Protein AF-A0A3D4H9R7-F1 (afdb_monomer_lite)

Radius of gyration: 24.91 Å; chains: 1; bounding box: 46×68×74 Å

pLDDT: mean 87.07, std 18.3, range [37.19, 98.81]

Foldseek 3Di:
DDDDDDDDDDDDDDPPPDPPPPDAQWEWEWEQVLLLVVLVDDPVVSCVVTVTDTCRPPDDDDWAKWKWKDDDSYIYTYDHDNDPVVRVVSLVSNVVSLVVVCVVPVSSVPIDIDMDTDDDDDPDDD

Structure (mmCIF, N/CA/C/O backbone):
data_AF-A0A3D4H9R7-F1
#
_entry.id   AF-A0A3D4H9R7-F1
#
loop_
_atom_site.group_PDB
_atom_site.id
_atom_site.type_symbol
_atom_site.label_atom_id
_atom_site.label_alt_id
_atom_site.label_comp_id
_atom_site.label_asym_id
_atom_site.label_entity_id
_atom_site.label_seq_id
_atom_site.pdbx_PDB_ins_code
_atom_site.Cartn_x
_atom_site.Cartn_y
_atom_site.Cartn_z
_atom_site.occupancy
_atom_site.B_iso_or_equiv
_atom_site.auth_seq_id
_atom_site.auth_comp_id
_atom_site.auth_asym_id
_atom_site.auth_atom_id
_atom_site.pdbx_PDB_model_num
ATOM 1 N N . MET A 1 1 ? -6.513 -56.894 62.384 1.00 38.59 1 MET A N 1
ATOM 2 C CA . MET A 1 1 ? -5.500 -56.623 61.340 1.00 38.59 1 MET A CA 1
ATOM 3 C C . MET A 1 1 ? -6.130 -55.718 60.292 1.00 38.59 1 MET A C 1
ATOM 5 O O . MET A 1 1 ? -7.135 -56.095 59.709 1.00 38.59 1 MET A O 1
ATOM 9 N N . LEU A 1 2 ? -5.601 -54.503 60.151 1.00 37.19 2 LEU A N 1
ATOM 10 C CA . LEU A 1 2 ? -6.099 -53.414 59.305 1.00 37.19 2 LEU A CA 1
ATOM 11 C C . LEU A 1 2 ? -5.439 -53.520 57.914 1.00 37.19 2 LEU A C 1
ATOM 13 O O . LEU A 1 2 ? -4.216 -53.608 57.847 1.00 37.19 2 LEU A O 1
ATOM 17 N N . ARG A 1 3 ? -6.207 -53.530 56.814 1.00 41.69 3 ARG A N 1
ATOM 18 C CA . ARG A 1 3 ? -5.676 -53.480 55.434 1.00 41.69 3 ARG A CA 1
ATOM 19 C C . ARG A 1 3 ? -6.181 -52.215 54.738 1.00 41.69 3 ARG A C 1
ATOM 21 O O . ARG A 1 3 ? -7.301 -52.192 54.244 1.00 41.69 3 ARG A O 1
ATOM 28 N N . ASN A 1 4 ? -5.330 -51.192 54.689 1.00 42.47 4 ASN A N 1
ATOM 29 C CA . ASN A 1 4 ? -5.377 -50.132 53.681 1.00 42.47 4 ASN A CA 1
ATOM 30 C C . ASN A 1 4 ? -4.612 -50.616 52.442 1.00 42.47 4 ASN A C 1
ATOM 32 O O . ASN A 1 4 ? -3.500 -51.109 52.612 1.00 42.47 4 ASN A O 1
ATOM 36 N N . LEU A 1 5 ? -5.120 -50.377 51.226 1.00 46.28 5 LEU A N 1
ATOM 37 C CA . LEU A 1 5 ? -4.296 -49.728 50.200 1.00 46.28 5 LEU A CA 1
ATOM 38 C C . LEU A 1 5 ? -5.124 -49.127 49.053 1.00 46.28 5 LEU A C 1
ATOM 40 O O . LEU A 1 5 ? -6.083 -49.712 48.563 1.00 46.28 5 LEU A O 1
ATOM 44 N N . LEU A 1 6 ? -4.675 -47.927 48.700 1.00 44.41 6 LEU A N 1
ATOM 45 C CA . LEU A 1 6 ? -5.123 -46.907 47.761 1.00 44.41 6 LEU A CA 1
ATOM 46 C C . LEU A 1 6 ? -5.753 -47.387 46.442 1.00 44.41 6 LEU A C 1
ATOM 48 O O . LEU A 1 6 ? -5.163 -48.158 45.692 1.00 44.41 6 LEU A O 1
ATOM 52 N N . SER A 1 7 ? -6.885 -46.768 46.095 1.00 45.00 7 SER A N 1
ATOM 53 C CA . SER A 1 7 ? -7.336 -46.616 44.708 1.00 45.00 7 SER A CA 1
ATOM 54 C C . SER A 1 7 ? -6.657 -45.385 44.101 1.00 45.00 7 SER A C 1
ATOM 56 O O . SER A 1 7 ? -6.858 -44.268 44.574 1.00 45.00 7 SER A O 1
ATOM 58 N N . VAL A 1 8 ? -5.825 -45.588 43.079 1.00 50.19 8 VAL A N 1
ATOM 59 C CA . VAL A 1 8 ? -5.209 -44.506 42.300 1.00 50.19 8 VAL A CA 1
ATOM 60 C C . VAL A 1 8 ? -6.209 -44.065 41.233 1.00 50.19 8 VAL A C 1
ATOM 62 O O . VAL A 1 8 ? -6.525 -44.823 40.321 1.00 50.19 8 VAL A O 1
ATOM 65 N N . LEU A 1 9 ? -6.726 -42.844 41.370 1.00 48.75 9 LEU A N 1
ATOM 66 C CA . LEU A 1 9 ? -7.585 -42.194 40.385 1.00 48.75 9 LEU A CA 1
ATOM 67 C C . LEU A 1 9 ? -6.685 -41.533 39.326 1.00 48.75 9 LEU A C 1
ATOM 69 O O . LEU A 1 9 ? -6.082 -40.491 39.579 1.00 48.75 9 LEU A O 1
ATOM 73 N N . THR A 1 10 ? -6.540 -42.148 38.155 1.00 51.19 10 THR A N 1
ATOM 74 C CA . THR A 1 10 ? -5.816 -41.558 37.021 1.00 51.19 10 THR A CA 1
ATOM 75 C C . THR A 1 10 ? -6.681 -40.494 36.346 1.00 51.19 10 THR A C 1
ATOM 77 O O . THR A 1 10 ? -7.654 -40.791 35.658 1.00 51.19 10 THR A O 1
ATOM 80 N N . LEU A 1 11 ? -6.317 -39.229 36.558 1.00 52.38 11 LEU A N 1
ATOM 81 C CA . LEU A 1 11 ? -6.913 -38.064 35.911 1.00 52.38 11 LEU A CA 1
ATOM 82 C C . LEU A 1 11 ? -6.363 -37.957 34.476 1.00 52.38 11 LEU A C 1
ATOM 84 O O . LEU A 1 11 ? -5.206 -37.593 34.273 1.00 52.38 11 LEU A O 1
ATOM 88 N N . GLY A 1 12 ? -7.168 -38.325 33.478 1.00 51.03 12 GLY A N 1
ATOM 89 C CA . GLY A 1 12 ? -6.808 -38.200 32.065 1.00 51.03 12 GLY A CA 1
ATOM 90 C C . GLY A 1 12 ? -6.950 -36.759 31.576 1.00 51.03 12 GLY A C 1
ATOM 91 O O . GLY A 1 12 ? -8.057 -36.299 31.308 1.00 51.03 12 GLY A O 1
ATOM 92 N N . THR A 1 13 ? -5.841 -36.038 31.442 1.00 57.38 13 THR A N 1
ATOM 93 C CA . THR A 1 13 ? -5.785 -34.741 30.759 1.00 57.38 13 THR A CA 1
ATOM 94 C C . THR A 1 13 ? -5.787 -34.952 29.244 1.00 57.38 13 THR A C 1
ATOM 96 O O . THR A 1 13 ? -4.787 -35.354 28.654 1.00 57.38 13 THR A O 1
ATOM 99 N N . ILE A 1 14 ? -6.917 -34.664 28.594 1.00 60.66 14 ILE A N 1
ATOM 100 C CA . ILE A 1 14 ? -7.005 -34.573 27.132 1.00 60.66 14 ILE A CA 1
ATOM 101 C C . ILE A 1 14 ? -6.357 -33.248 26.718 1.00 60.66 14 ILE A C 1
ATOM 103 O O . ILE A 1 14 ? -6.940 -32.177 26.886 1.00 60.66 14 ILE A O 1
ATOM 107 N N . VAL A 1 15 ? -5.130 -33.308 26.202 1.00 58.62 15 VAL A N 1
ATOM 108 C CA . VAL A 1 15 ? -4.469 -32.156 25.578 1.00 58.62 15 VAL A CA 1
ATOM 109 C C . VAL A 1 15 ? -5.056 -31.989 24.178 1.00 58.62 15 VAL A C 1
ATOM 111 O O . VAL A 1 15 ? -4.642 -32.657 23.232 1.00 58.62 15 VAL A O 1
ATOM 114 N N . SER A 1 16 ? -6.046 -31.108 24.037 1.00 56.72 16 SER A N 1
ATOM 115 C CA . SER A 1 16 ? -6.512 -30.655 22.725 1.00 56.72 16 SER A CA 1
ATOM 116 C C . SER A 1 16 ? -5.412 -29.820 22.070 1.00 56.72 16 SER A C 1
ATOM 118 O O . SER A 1 16 ? -5.257 -28.637 22.368 1.00 56.72 16 SER A O 1
ATOM 120 N N . ALA A 1 17 ? -4.633 -30.433 21.179 1.00 57.62 17 ALA A N 1
ATOM 121 C CA . ALA A 1 17 ? -3.738 -29.707 20.290 1.00 57.62 17 ALA A CA 1
ATOM 122 C C . ALA A 1 17 ? -4.591 -28.857 19.334 1.00 57.62 17 ALA A C 1
ATOM 124 O O . ALA A 1 17 ? -5.188 -29.366 18.386 1.00 57.62 17 ALA A O 1
ATOM 125 N N . ALA A 1 18 ? -4.694 -27.557 19.611 1.00 59.09 18 ALA A N 1
ATOM 126 C CA . ALA A 1 18 ? -5.274 -26.602 18.682 1.00 59.09 18 ALA A CA 1
ATOM 127 C C . ALA A 1 18 ? -4.334 -26.482 17.476 1.00 59.09 18 ALA A C 1
ATOM 129 O O . ALA A 1 18 ? -3.274 -25.863 17.556 1.00 59.09 18 ALA A O 1
ATOM 130 N N . TRP A 1 19 ? -4.708 -27.101 16.359 1.00 56.88 19 TRP A N 1
ATOM 131 C CA . TRP A 1 19 ? -4.031 -26.918 15.081 1.00 56.88 19 TRP A CA 1
ATOM 132 C C . TRP A 1 19 ? -4.238 -25.465 14.648 1.00 56.88 19 TRP A C 1
ATOM 134 O O . TRP A 1 19 ? -5.309 -25.096 14.163 1.00 56.88 19 TRP A O 1
ATOM 144 N N . ALA A 1 20 ? -3.237 -24.615 14.876 1.00 56.31 20 ALA A N 1
ATOM 145 C CA . ALA A 1 20 ? -3.255 -23.239 14.406 1.00 56.31 20 ALA A CA 1
ATOM 146 C C . ALA A 1 20 ? -3.293 -23.245 12.871 1.00 56.31 20 ALA A C 1
ATOM 148 O O . ALA A 1 20 ? -2.317 -23.594 12.212 1.00 56.31 20 ALA A O 1
ATOM 149 N N . GLN A 1 21 ? -4.440 -22.880 12.297 1.00 57.19 21 GLN A N 1
ATOM 150 C CA . GLN A 1 21 ? -4.590 -22.712 10.855 1.00 57.19 21 GLN A CA 1
ATOM 151 C C . GLN A 1 21 ? -3.733 -21.516 10.411 1.00 57.19 21 GLN A C 1
ATOM 153 O O . GLN A 1 21 ? -4.077 -20.348 10.644 1.00 57.19 21 GLN A O 1
ATOM 158 N N . VAL A 1 22 ? -2.591 -21.799 9.784 1.00 64.19 22 VAL A N 1
ATOM 159 C CA . VAL A 1 22 ? -1.748 -20.788 9.139 1.00 64.19 22 VAL A CA 1
ATOM 160 C C . VAL A 1 22 ? -2.461 -20.342 7.866 1.00 64.19 22 VAL A C 1
ATOM 162 O O . VAL A 1 22 ? -2.257 -20.900 6.796 1.00 64.19 22 VAL A O 1
ATOM 165 N N . THR A 1 23 ? -3.362 -19.364 7.971 1.00 69.12 23 THR A N 1
ATOM 166 C CA . THR A 1 23 ? -3.922 -18.751 6.757 1.00 69.12 23 THR A CA 1
ATOM 167 C C . THR A 1 23 ? -2.865 -17.838 6.120 1.00 69.12 23 THR A C 1
ATOM 169 O O . THR A 1 23 ? -2.253 -17.055 6.860 1.00 69.12 23 THR A O 1
ATOM 172 N N . PRO A 1 24 ? -2.651 -17.915 4.793 1.00 78.19 24 PRO A N 1
ATOM 173 C CA . PRO A 1 24 ? -1.648 -17.114 4.101 1.00 78.19 24 PRO A CA 1
ATOM 174 C C . PRO A 1 24 ? -1.968 -15.619 4.193 1.00 78.19 24 PRO A C 1
ATOM 176 O O . PRO A 1 24 ? -3.125 -15.212 4.341 1.00 78.19 24 PRO A O 1
ATOM 179 N N . THR A 1 25 ? -0.922 -14.798 4.137 1.00 91.31 25 THR A N 1
ATOM 180 C CA . THR A 1 25 ? -1.047 -13.341 4.064 1.00 91.31 25 THR A CA 1
ATOM 181 C C . THR A 1 25 ? -1.505 -12.961 2.665 1.00 91.31 25 THR A C 1
ATOM 183 O O . THR A 1 25 ? -0.794 -13.219 1.701 1.00 91.31 25 THR A O 1
ATOM 186 N N . LYS A 1 26 ? -2.673 -12.329 2.554 1.00 96.25 26 LYS A N 1
ATOM 187 C CA . LYS A 1 26 ? -3.186 -11.820 1.282 1.00 96.25 26 LYS A CA 1
ATOM 188 C C . LYS A 1 26 ? -2.391 -10.589 0.865 1.00 96.25 26 LYS A C 1
ATOM 190 O O . LYS A 1 26 ? -2.277 -9.652 1.658 1.00 96.25 26 LYS A O 1
ATOM 195 N N . VAL A 1 27 ? -1.894 -10.572 -0.367 1.00 97.69 27 VAL A N 1
ATOM 196 C CA . VAL A 1 27 ? -1.122 -9.452 -0.919 1.00 97.69 27 VAL A CA 1
ATOM 197 C C . VAL A 1 27 ? -1.858 -8.883 -2.125 1.00 97.69 27 VAL A C 1
ATOM 199 O O . VAL A 1 27 ? -2.109 -9.600 -3.089 1.00 97.69 27 VAL A O 1
ATOM 202 N N . ILE A 1 28 ? -2.217 -7.600 -2.065 1.00 98.12 28 ILE A N 1
ATOM 203 C CA . ILE A 1 28 ? -2.858 -6.890 -3.177 1.00 98.12 28 ILE A CA 1
ATOM 204 C C . ILE A 1 28 ? -1.964 -5.749 -3.648 1.00 98.12 28 ILE A C 1
ATOM 206 O O . ILE A 1 28 ? -1.504 -4.950 -2.833 1.00 98.12 28 ILE A O 1
ATOM 210 N N . VAL A 1 29 ? -1.765 -5.651 -4.958 1.00 98.38 29 VAL A N 1
ATOM 211 C CA . VAL A 1 29 ? -1.039 -4.554 -5.599 1.00 98.38 29 VAL A CA 1
ATOM 212 C C . VAL A 1 29 ? -2.024 -3.520 -6.139 1.00 98.38 29 VAL A C 1
ATOM 214 O O . VAL A 1 29 ? -3.038 -3.866 -6.750 1.00 98.38 29 VAL A O 1
ATOM 217 N N . TYR A 1 30 ? -1.711 -2.252 -5.912 1.00 98.56 30 TYR A N 1
ATOM 218 C CA . TYR A 1 30 ? -2.385 -1.083 -6.453 1.00 98.56 30 TYR A CA 1
ATOM 219 C C . TYR A 1 30 ? -1.359 -0.178 -7.140 1.00 98.56 30 TYR A C 1
ATOM 221 O O . TYR A 1 30 ? -0.192 -0.179 -6.743 1.00 98.56 30 TYR A O 1
ATOM 229 N N . PRO A 1 31 ? -1.783 0.632 -8.122 1.00 97.88 31 PRO A N 1
ATOM 230 C CA . PRO A 1 31 ? -0.904 1.643 -8.682 1.00 97.88 31 PRO A CA 1
ATOM 231 C C . PRO A 1 31 ? -0.602 2.726 -7.633 1.00 97.88 31 PRO A C 1
ATOM 233 O O . PRO A 1 31 ? -1.322 2.874 -6.637 1.00 97.88 31 PRO A O 1
ATOM 236 N N . LEU A 1 32 ? 0.483 3.469 -7.833 1.00 96.31 32 LEU A N 1
ATOM 237 C CA . LEU A 1 32 ? 1.027 4.373 -6.821 1.00 96.31 32 LEU A CA 1
ATOM 238 C C . LEU A 1 32 ? 0.063 5.526 -6.476 1.00 96.31 32 LEU A C 1
ATOM 240 O O . LEU A 1 32 ? -0.104 5.874 -5.306 1.00 96.31 32 LEU A O 1
ATOM 244 N N . GLU A 1 33 ? -0.665 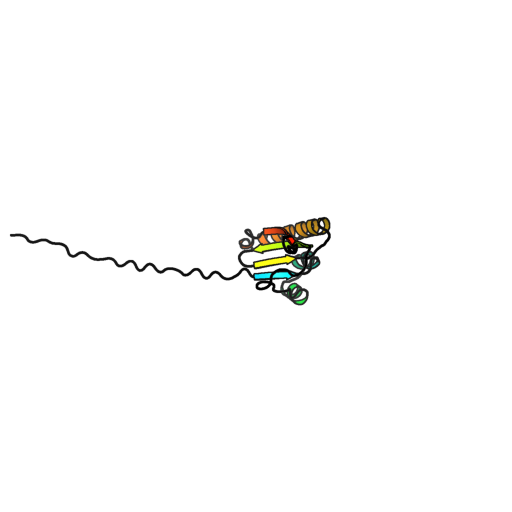6.050 -7.465 1.00 94.50 33 GLU A N 1
ATOM 245 C CA . GLU A 1 33 ? -1.669 7.108 -7.301 1.00 94.50 33 GLU A CA 1
ATOM 246 C C . GLU A 1 33 ? -2.844 6.708 -6.394 1.00 94.50 33 GLU A C 1
ATOM 248 O O . GLU A 1 33 ? -3.511 7.570 -5.812 1.00 94.50 33 GLU A O 1
ATOM 253 N N . ALA A 1 34 ? -3.072 5.404 -6.196 1.00 98.25 34 ALA A N 1
ATOM 254 C CA . ALA A 1 34 ? -4.122 4.918 -5.310 1.00 98.25 34 ALA A CA 1
ATOM 255 C C . ALA A 1 34 ? -3.869 5.296 -3.838 1.00 98.25 34 ALA A C 1
ATOM 257 O O . ALA A 1 34 ? -4.806 5.282 -3.040 1.00 98.25 34 ALA A O 1
ATOM 258 N N . VAL A 1 35 ? -2.645 5.684 -3.460 1.00 98.31 35 VAL A N 1
ATOM 259 C CA . VAL A 1 35 ? -2.352 6.201 -2.115 1.00 98.31 35 VAL A CA 1
ATOM 260 C C . VAL A 1 35 ? -3.230 7.406 -1.781 1.00 98.31 35 VAL A C 1
ATOM 262 O O . VAL A 1 35 ? -3.910 7.396 -0.754 1.00 98.31 35 VAL A O 1
ATOM 265 N N . ILE A 1 36 ? -3.268 8.414 -2.656 1.00 97.12 36 ILE A N 1
ATOM 266 C CA . ILE A 1 36 ? -4.012 9.660 -2.417 1.00 97.12 36 ILE A CA 1
ATOM 267 C C . ILE A 1 36 ? -5.513 9.362 -2.342 1.00 97.12 36 ILE A C 1
ATOM 269 O O . ILE A 1 36 ? -6.206 9.778 -1.411 1.00 97.12 36 ILE A O 1
ATOM 273 N N . ASP A 1 37 ? -6.006 8.572 -3.294 1.00 97.94 37 ASP A N 1
ATOM 274 C CA . ASP A 1 37 ? -7.421 8.222 -3.386 1.00 97.94 37 ASP A CA 1
ATOM 275 C C . ASP A 1 37 ? -7.899 7.366 -2.203 1.00 97.94 37 ASP A C 1
ATOM 277 O O . ASP A 1 37 ? -9.067 7.438 -1.816 1.00 97.94 37 ASP A O 1
ATOM 281 N N . SER A 1 38 ? -7.008 6.591 -1.574 1.00 96.56 38 SER A N 1
ATOM 282 C CA . SER A 1 38 ? -7.349 5.779 -0.398 1.00 96.56 38 SER A CA 1
ATOM 283 C C . SER A 1 38 ? -7.764 6.617 0.818 1.00 96.56 38 SER A C 1
ATOM 285 O O . SER A 1 38 ? -8.535 6.141 1.654 1.00 96.56 38 SER A O 1
ATOM 287 N N . GLY A 1 39 ? -7.295 7.868 0.905 1.00 95.06 39 GLY A N 1
ATOM 288 C CA . GLY A 1 39 ? -7.634 8.800 1.981 1.00 95.06 39 GLY A CA 1
ATOM 289 C C . GLY A 1 39 ? -8.895 9.625 1.726 1.00 95.06 39 GLY A C 1
ATOM 290 O O . GLY A 1 39 ? -9.467 10.171 2.670 1.00 95.06 39 GLY A O 1
ATOM 291 N N . THR A 1 40 ? -9.337 9.725 0.471 1.00 95.00 40 THR A N 1
ATOM 292 C CA . THR A 1 40 ? -10.418 10.635 0.055 1.00 95.00 40 THR A CA 1
ATOM 293 C C . THR A 1 40 ? -11.687 9.904 -0.375 1.00 95.00 40 THR A C 1
ATOM 295 O O . THR A 1 40 ? -12.788 10.439 -0.236 1.00 95.00 40 THR A O 1
ATOM 298 N N . MET A 1 41 ? -11.564 8.672 -0.875 1.00 97.06 41 MET A N 1
ATOM 299 C CA . MET A 1 41 ? -12.687 7.894 -1.386 1.00 97.06 41 MET A CA 1
ATOM 300 C C . MET A 1 41 ? -13.331 7.014 -0.316 1.00 97.06 41 MET A C 1
ATOM 302 O O . MET A 1 41 ? -12.690 6.493 0.596 1.00 97.06 41 MET A O 1
ATOM 306 N N . THR A 1 42 ? -14.626 6.744 -0.483 1.00 95.94 42 THR A N 1
ATOM 307 C CA . THR A 1 42 ? -15.260 5.641 0.248 1.00 95.94 42 THR A CA 1
ATOM 308 C C . THR A 1 42 ? -14.687 4.300 -0.211 1.00 95.94 42 THR A C 1
ATOM 310 O O . THR A 1 42 ? -14.270 4.136 -1.358 1.00 95.94 42 THR A O 1
ATOM 313 N N . LYS A 1 43 ? -14.776 3.275 0.644 1.00 93.88 43 LYS A N 1
ATOM 314 C CA . LYS A 1 43 ? -14.345 1.905 0.312 1.00 93.88 43 LYS A CA 1
ATOM 315 C C . LYS A 1 43 ? -14.959 1.371 -0.990 1.00 93.88 43 LYS A C 1
ATOM 317 O O . LYS A 1 43 ? -14.294 0.644 -1.720 1.00 93.88 43 LYS A O 1
ATOM 322 N N . SER A 1 44 ? -16.224 1.696 -1.268 1.00 97.12 44 SER A N 1
ATOM 323 C CA . SER A 1 44 ? -16.916 1.245 -2.485 1.00 97.12 44 SER A CA 1
ATOM 324 C C . SER A 1 44 ? -16.362 1.932 -3.735 1.00 97.12 44 SER A C 1
ATOM 326 O O . SER A 1 44 ? -16.050 1.266 -4.720 1.00 97.12 44 SER A O 1
ATOM 328 N N . GLN A 1 45 ? -16.166 3.253 -3.672 1.00 98.25 45 GLN A N 1
ATOM 329 C CA . GLN A 1 45 ? -15.558 4.022 -4.761 1.00 98.25 45 GLN A CA 1
ATOM 330 C C . GLN A 1 45 ? -14.129 3.560 -5.036 1.00 98.25 45 GLN A C 1
ATOM 332 O O . GLN A 1 45 ? -13.798 3.280 -6.186 1.00 98.25 45 GLN A O 1
ATOM 337 N N . PHE A 1 46 ? -13.329 3.401 -3.978 1.00 98.00 46 PHE A N 1
ATOM 338 C CA . PHE A 1 46 ? -11.954 2.937 -4.084 1.00 98.00 46 PHE A CA 1
ATOM 339 C C . PHE A 1 46 ? -11.882 1.575 -4.777 1.00 98.00 46 PHE A C 1
ATOM 341 O O . PHE A 1 46 ? -11.191 1.441 -5.774 1.00 98.00 46 PHE A O 1
ATOM 348 N N . LYS A 1 47 ? -12.677 0.591 -4.334 1.00 96.56 47 LYS A N 1
ATOM 349 C CA . LYS A 1 47 ? -12.714 -0.748 -4.949 1.00 96.56 47 LYS A CA 1
ATOM 350 C C . LYS A 1 47 ? -13.187 -0.752 -6.399 1.00 96.56 47 LYS A C 1
ATOM 352 O O . LYS A 1 47 ? -12.752 -1.590 -7.179 1.00 96.56 47 LYS A O 1
ATOM 357 N N . LYS A 1 48 ? -14.115 0.140 -6.751 1.00 97.75 48 LYS A N 1
ATOM 358 C CA . LYS A 1 48 ? -14.600 0.266 -8.129 1.00 97.75 48 LYS A CA 1
ATOM 359 C C . LYS A 1 48 ? -13.522 0.849 -9.045 1.00 97.75 48 LYS A C 1
ATOM 361 O O . LYS A 1 48 ? -13.431 0.437 -10.195 1.00 97.75 48 LYS A O 1
ATOM 366 N N . ARG A 1 49 ? -12.750 1.822 -8.551 1.00 98.06 49 ARG A N 1
ATOM 367 C CA . ARG A 1 49 ? -11.687 2.497 -9.307 1.00 98.06 49 ARG A CA 1
ATOM 368 C C . ARG A 1 49 ? -10.412 1.659 -9.383 1.00 98.06 49 ARG A C 1
ATOM 370 O O . ARG A 1 49 ? -9.832 1.537 -10.452 1.00 98.06 49 ARG A O 1
ATOM 377 N N . TYR A 1 50 ? -10.027 1.065 -8.261 1.00 97.94 50 TYR A N 1
ATOM 378 C CA . TYR A 1 50 ? -8.845 0.235 -8.095 1.00 97.94 50 TYR A CA 1
ATOM 379 C C . TYR A 1 50 ? -9.283 -1.155 -7.615 1.00 97.94 50 TYR A C 1
ATOM 381 O O . TYR A 1 50 ? -9.414 -1.380 -6.409 1.00 97.94 50 TYR A O 1
ATOM 389 N N . PRO A 1 51 ? -9.542 -2.103 -8.533 1.00 96.00 51 PRO A N 1
ATOM 390 C CA . PRO A 1 51 ? -9.891 -3.472 -8.149 1.00 96.00 51 PRO A CA 1
ATOM 391 C C . PRO A 1 51 ? -8.738 -4.185 -7.424 1.00 96.00 51 PRO A C 1
ATOM 393 O O . PRO A 1 51 ? -8.988 -5.054 -6.589 1.00 96.00 51 PRO A O 1
ATOM 396 N N . GLY A 1 52 ? -7.498 -3.764 -7.701 1.00 96.56 52 GLY A N 1
ATOM 397 C CA . GLY A 1 52 ? -6.275 -4.364 -7.180 1.00 96.56 52 GLY A CA 1
ATOM 398 C C . GLY A 1 52 ? -5.931 -5.684 -7.869 1.00 96.56 52 GLY A C 1
ATOM 399 O O . GLY A 1 52 ? -6.799 -6.357 -8.424 1.00 96.56 52 GLY A O 1
ATOM 400 N N . ILE A 1 53 ? -4.653 -6.049 -7.833 1.00 97.25 53 ILE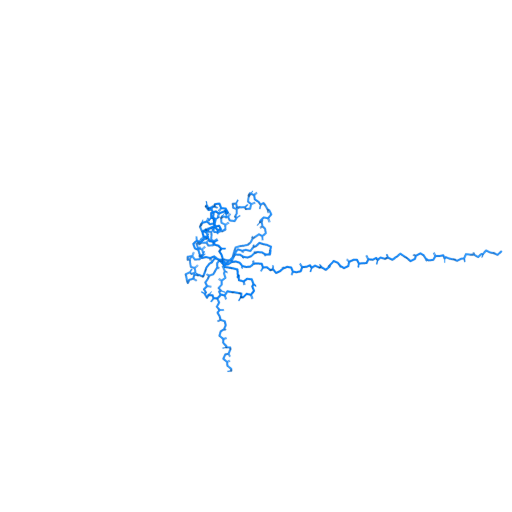 A N 1
ATOM 401 C CA . ILE A 1 53 ? -4.154 -7.326 -8.355 1.00 97.25 53 ILE A CA 1
ATOM 402 C C . ILE A 1 53 ? -3.801 -8.211 -7.164 1.00 97.25 53 ILE A C 1
ATOM 404 O O . ILE A 1 53 ? -2.986 -7.821 -6.331 1.00 97.25 53 ILE A O 1
ATOM 408 N N . ASP A 1 54 ? -4.429 -9.381 -7.058 1.00 97.00 54 ASP A N 1
ATOM 409 C CA . ASP A 1 54 ? -4.085 -10.363 -6.028 1.00 97.00 54 ASP A CA 1
ATOM 410 C C . ASP A 1 54 ? -2.849 -11.150 -6.460 1.00 97.00 54 ASP A C 1
ATOM 412 O O . ASP A 1 54 ? -2.885 -11.883 -7.447 1.00 97.00 54 ASP A O 1
ATOM 416 N N . VAL A 1 55 ? -1.761 -10.973 -5.717 1.00 96.06 55 VAL A N 1
ATOM 417 C CA . VAL A 1 55 ? -0.462 -11.597 -5.996 1.00 96.06 55 VAL A CA 1
ATOM 418 C C . VAL A 1 55 ? -0.064 -12.597 -4.914 1.00 96.06 55 VAL A C 1
ATOM 420 O O . VAL A 1 55 ? 1.102 -12.971 -4.815 1.00 96.06 55 VAL A O 1
ATOM 423 N N . THR A 1 56 ? -1.022 -13.030 -4.089 1.00 95.00 56 THR A N 1
ATOM 424 C CA . THR A 1 56 ? -0.773 -13.903 -2.931 1.00 95.00 56 THR A CA 1
ATOM 425 C C . THR A 1 56 ? 0.021 -15.162 -3.299 1.00 95.00 56 THR A C 1
ATOM 427 O O . THR A 1 56 ? 0.916 -15.544 -2.550 1.00 95.00 56 THR A O 1
ATOM 430 N N . ASP A 1 57 ? -0.255 -15.757 -4.463 1.00 93.38 57 ASP A N 1
ATOM 431 C CA . ASP A 1 57 ? 0.352 -17.028 -4.881 1.00 93.38 57 ASP A CA 1
ATOM 432 C C . ASP A 1 57 ? 1.559 -16.869 -5.823 1.00 93.38 57 ASP A C 1
ATOM 434 O O . ASP A 1 57 ? 2.335 -17.810 -5.987 1.00 93.38 57 ASP A O 1
ATOM 438 N N . PHE A 1 58 ? 1.735 -15.696 -6.443 1.00 89.19 58 PHE A N 1
ATOM 439 C CA . PHE A 1 58 ? 2.693 -15.502 -7.544 1.00 89.19 58 PHE A CA 1
ATOM 440 C C . PHE A 1 58 ? 3.760 -14.434 -7.270 1.00 89.19 58 PHE A C 1
ATOM 442 O O . PHE A 1 58 ? 4.776 -14.404 -7.958 1.00 89.19 58 PHE A O 1
ATOM 449 N N . GLY A 1 59 ? 3.570 -13.591 -6.250 1.00 91.50 59 GLY A N 1
ATOM 450 C CA . GLY A 1 59 ? 4.498 -12.511 -5.918 1.00 91.50 59 GLY A CA 1
ATOM 451 C C . GLY A 1 59 ? 4.440 -11.323 -6.885 1.00 91.50 59 GLY A C 1
ATOM 452 O O . GLY A 1 59 ? 3.578 -11.237 -7.757 1.00 91.50 59 GLY A O 1
ATOM 453 N N . LEU A 1 60 ? 5.343 -10.362 -6.680 1.00 93.69 60 LEU A N 1
ATOM 454 C CA . LEU A 1 60 ? 5.436 -9.164 -7.518 1.00 93.69 60 LEU A CA 1
ATOM 455 C C . LEU A 1 60 ? 6.061 -9.494 -8.878 1.00 93.69 60 LEU A C 1
ATOM 457 O O . LEU A 1 60 ? 6.986 -10.299 -8.964 1.00 93.69 60 LEU A O 1
ATOM 461 N N . THR A 1 61 ? 5.558 -8.839 -9.921 1.00 92.38 61 THR A N 1
ATOM 462 C CA . THR A 1 61 ? 5.977 -9.039 -11.317 1.00 92.38 61 THR A CA 1
ATOM 463 C C . THR A 1 61 ? 6.763 -7.875 -11.897 1.00 92.38 61 THR A C 1
ATOM 465 O O . THR A 1 61 ? 7.349 -8.021 -12.963 1.00 92.38 61 THR A O 1
ATOM 468 N N . ASP A 1 62 ? 6.786 -6.733 -11.215 1.00 94.88 62 ASP A N 1
ATOM 469 C CA . ASP A 1 62 ? 7.360 -5.504 -11.750 1.00 94.88 62 ASP A CA 1
ATOM 470 C C . ASP A 1 62 ? 8.366 -4.922 -10.761 1.00 94.88 62 ASP A C 1
ATOM 472 O O . ASP A 1 62 ? 8.053 -4.718 -9.584 1.00 94.88 62 ASP A O 1
ATOM 476 N N . GLU A 1 63 ? 9.586 -4.673 -11.231 1.00 96.31 63 GLU A N 1
ATOM 477 C CA . GLU A 1 63 ? 10.653 -4.065 -10.437 1.00 96.31 63 GLU A CA 1
ATOM 478 C C . GLU A 1 63 ? 10.352 -2.609 -10.089 1.00 96.31 63 GLU A C 1
ATOM 480 O O . GLU A 1 63 ? 9.644 -1.902 -10.804 1.00 96.31 63 GLU A O 1
ATOM 485 N N . GLY A 1 64 ? 10.937 -2.152 -8.985 1.00 97.62 64 GLY A N 1
ATOM 486 C CA . GLY A 1 64 ? 10.872 -0.761 -8.564 1.00 97.62 64 GLY A CA 1
ATOM 487 C C . GLY A 1 64 ? 10.574 -0.596 -7.084 1.00 97.62 64 GLY A C 1
ATOM 488 O O . GLY A 1 64 ? 10.634 -1.531 -6.279 1.00 97.62 64 GLY A O 1
ATOM 489 N N . TRP A 1 65 ? 10.279 0.641 -6.715 1.00 98.50 65 TRP A N 1
ATOM 490 C CA . TRP A 1 65 ? 9.912 1.025 -5.365 1.00 98.50 65 TRP A CA 1
ATOM 491 C C . TRP A 1 65 ? 8.421 0.837 -5.130 1.00 98.50 65 TRP A C 1
ATOM 493 O O . TRP A 1 65 ? 7.589 1.212 -5.951 1.00 98.50 65 TRP A O 1
ATOM 503 N N . TYR A 1 66 ? 8.092 0.292 -3.967 1.00 98.69 66 TYR A N 1
ATOM 504 C CA . TYR A 1 66 ? 6.726 0.124 -3.507 1.00 98.69 66 TYR A CA 1
ATOM 505 C C . TYR A 1 66 ? 6.560 0.714 -2.115 1.00 98.69 66 TYR A C 1
ATOM 507 O O . TYR A 1 66 ? 7.453 0.612 -1.269 1.00 98.69 66 TYR A O 1
ATOM 515 N N . ILE A 1 67 ? 5.366 1.233 -1.842 1.00 98.81 67 ILE A N 1
ATOM 516 C CA . ILE A 1 67 ? 4.911 1.501 -0.480 1.00 98.81 67 ILE A CA 1
ATOM 517 C C . ILE A 1 67 ? 4.137 0.273 -0.001 1.00 98.81 67 ILE A C 1
ATOM 519 O O . ILE A 1 67 ? 3.106 -0.092 -0.564 1.00 98.81 67 ILE A O 1
ATOM 523 N N . ARG A 1 68 ? 4.631 -0.368 1.055 1.00 98.69 68 ARG A N 1
ATOM 524 C CA . ARG A 1 68 ? 4.022 -1.529 1.699 1.00 98.69 68 ARG A CA 1
ATOM 525 C C . ARG A 1 68 ? 3.208 -1.090 2.909 1.00 98.69 68 ARG A C 1
ATOM 527 O O . ARG A 1 68 ? 3.777 -0.725 3.936 1.00 98.69 68 ARG A O 1
ATOM 534 N N . TYR A 1 69 ? 1.887 -1.211 2.833 1.00 98.62 69 TYR A N 1
ATOM 535 C CA . TYR A 1 69 ? 1.012 -1.189 4.004 1.00 98.62 69 TYR A CA 1
ATOM 536 C C . TYR A 1 69 ? 0.767 -2.617 4.492 1.00 98.62 69 TYR A C 1
ATOM 538 O O . TYR A 1 69 ? 0.377 -3.475 3.707 1.00 98.62 69 TYR A O 1
ATOM 546 N N . SER A 1 70 ? 0.958 -2.886 5.782 1.00 98.19 70 SER A N 1
ATOM 547 C CA . SER A 1 70 ? 0.736 -4.218 6.366 1.00 98.19 70 SER A CA 1
ATOM 548 C C . SER A 1 70 ? -0.143 -4.142 7.605 1.00 98.19 70 SER A C 1
ATOM 550 O O . SER A 1 70 ? 0.126 -3.345 8.503 1.00 98.19 70 SER A O 1
ATOM 552 N N . HIS A 1 71 ? -1.156 -5.005 7.693 1.00 97.00 71 HIS A N 1
ATOM 553 C CA . HIS A 1 71 ? -1.972 -5.173 8.893 1.00 97.00 71 HIS A CA 1
ATOM 554 C C . HIS A 1 71 ? -2.493 -6.614 9.014 1.00 97.00 71 HIS A C 1
ATOM 556 O O . HIS A 1 71 ? -3.275 -7.084 8.188 1.00 97.00 71 HIS A O 1
ATOM 562 N N . HIS A 1 72 ? -2.066 -7.323 10.064 1.00 93.75 72 HIS A N 1
ATOM 563 C CA . HIS A 1 72 ? -2.323 -8.756 10.251 1.00 93.75 72 HIS A CA 1
ATOM 564 C C . HIS A 1 72 ? -1.942 -9.585 9.011 1.00 93.75 72 HIS A C 1
ATOM 566 O O . HIS A 1 72 ? -0.775 -9.630 8.641 1.00 93.75 72 HIS A O 1
ATOM 572 N N . LYS A 1 73 ? -2.917 -10.252 8.385 1.00 93.31 73 LYS A N 1
ATOM 573 C CA . LYS A 1 73 ? -2.735 -11.155 7.238 1.00 93.31 73 LYS A CA 1
ATOM 574 C C . LYS A 1 73 ? -3.084 -10.477 5.913 1.00 93.31 73 LYS A C 1
ATOM 576 O O . LYS A 1 73 ? -3.561 -11.128 4.988 1.00 93.31 73 LYS A O 1
ATOM 581 N N . LEU A 1 74 ? -2.902 -9.162 5.855 1.00 96.00 74 LEU A N 1
ATOM 582 C CA . LEU A 1 74 ? -3.183 -8.342 4.690 1.00 96.00 74 LEU A CA 1
ATOM 583 C C . LEU A 1 74 ? -2.025 -7.386 4.437 1.00 96.00 74 LEU A C 1
ATOM 585 O O . LEU A 1 74 ? -1.608 -6.649 5.335 1.00 96.00 74 LEU A O 1
ATOM 589 N N . VAL A 1 75 ? -1.552 -7.390 3.200 1.00 98.00 75 VAL A N 1
ATOM 590 C CA . VAL A 1 75 ? -0.537 -6.479 2.689 1.00 98.00 75 VAL A CA 1
ATOM 591 C C . VAL A 1 75 ? -1.085 -5.786 1.450 1.00 98.00 75 VAL A C 1
ATOM 593 O O . VAL A 1 75 ? -1.629 -6.432 0.554 1.00 98.00 75 VAL A O 1
ATOM 596 N N . TYR A 1 76 ? -0.931 -4.467 1.405 1.00 98.31 76 TYR A N 1
ATOM 597 C CA . TYR A 1 76 ? -1.127 -3.671 0.204 1.00 98.31 76 TYR A CA 1
ATOM 598 C C . TYR A 1 76 ? 0.211 -3.130 -0.270 1.00 98.31 76 TYR A C 1
ATOM 600 O O . TYR A 1 76 ? 0.970 -2.570 0.520 1.00 98.31 76 TYR A O 1
ATOM 608 N N . MET A 1 77 ? 0.473 -3.304 -1.556 1.00 98.56 77 MET A N 1
ATOM 609 C CA . MET A 1 77 ? 1.642 -2.784 -2.247 1.00 98.56 77 MET A CA 1
ATOM 610 C C . MET A 1 77 ? 1.168 -1.679 -3.187 1.00 98.56 77 MET A C 1
ATOM 612 O O . MET A 1 77 ? 0.327 -1.941 -4.039 1.00 98.56 77 MET A O 1
ATOM 616 N N . PHE A 1 78 ? 1.674 -0.460 -3.029 1.00 98.62 78 PHE A N 1
ATOM 617 C CA . PHE A 1 78 ? 1.410 0.649 -3.949 1.00 98.62 78 PHE A CA 1
ATOM 618 C C . PHE A 1 78 ? 2.657 0.893 -4.792 1.00 98.62 78 PHE A C 1
ATOM 620 O O . PHE A 1 78 ? 3.707 1.190 -4.222 1.00 98.62 78 PHE A O 1
ATOM 627 N N . GLY A 1 79 ? 2.558 0.731 -6.110 1.00 97.94 79 GLY A N 1
ATOM 628 C CA . GLY A 1 79 ? 3.693 0.841 -7.028 1.00 97.94 79 GLY A CA 1
ATOM 629 C C . GLY A 1 79 ? 3.525 -0.022 -8.286 1.00 97.94 79 GLY A C 1
ATOM 630 O O . GLY A 1 79 ? 2.404 -0.457 -8.568 1.00 97.94 79 GLY A O 1
ATOM 631 N N . PRO A 1 80 ? 4.621 -0.292 -9.015 1.00 97.81 80 PRO A N 1
ATOM 632 C CA . PRO A 1 80 ? 5.984 0.195 -8.759 1.00 97.81 80 PRO A CA 1
ATOM 633 C C . PRO A 1 80 ? 6.172 1.687 -9.091 1.00 97.81 80 PRO A C 1
ATOM 635 O O . PRO A 1 80 ? 5.384 2.278 -9.824 1.00 97.81 80 PRO A O 1
ATOM 638 N N . SER A 1 81 ? 7.243 2.277 -8.559 1.00 97.75 81 SER A N 1
ATOM 639 C CA . SER A 1 81 ? 7.789 3.591 -8.927 1.00 97.75 81 SER A CA 1
ATOM 640 C C . SER A 1 81 ? 9.279 3.464 -9.239 1.00 97.75 81 SER A C 1
ATOM 642 O O . SER A 1 81 ? 9.994 2.739 -8.544 1.00 97.75 81 SER A O 1
ATOM 644 N N . ASP A 1 82 ? 9.779 4.194 -10.227 1.00 97.56 82 ASP A N 1
ATOM 645 C CA . ASP A 1 82 ? 11.217 4.377 -10.462 1.00 97.56 82 ASP A CA 1
ATOM 646 C C . ASP A 1 82 ? 11.803 5.532 -9.625 1.00 97.56 82 ASP A C 1
ATOM 648 O O . ASP A 1 82 ? 12.989 5.524 -9.291 1.00 97.56 82 ASP A O 1
ATOM 652 N N . ASP A 1 83 ? 10.960 6.473 -9.197 1.00 97.88 83 ASP A N 1
ATOM 653 C CA . ASP A 1 83 ? 11.323 7.613 -8.359 1.00 97.88 83 ASP A CA 1
ATOM 654 C C . ASP A 1 83 ? 11.145 7.306 -6.860 1.00 97.88 83 ASP A C 1
ATOM 656 O O . ASP A 1 83 ? 10.028 7.201 -6.336 1.00 97.88 83 ASP A O 1
ATOM 660 N N . LEU A 1 84 ? 12.269 7.176 -6.147 1.00 98.06 84 LEU A N 1
ATOM 661 C CA . LEU A 1 84 ? 12.293 6.954 -4.700 1.00 98.06 84 LEU A CA 1
ATOM 662 C C . LEU A 1 84 ? 11.804 8.172 -3.905 1.00 98.06 84 LEU A C 1
ATOM 664 O O . LEU A 1 84 ? 11.196 7.990 -2.849 1.00 98.06 84 LEU A O 1
ATOM 668 N N . GLU A 1 85 ? 12.079 9.391 -4.362 1.00 98.38 85 GLU A N 1
ATOM 669 C CA . GLU A 1 85 ? 11.700 10.594 -3.622 1.00 98.38 85 GLU A CA 1
ATOM 670 C C . GLU A 1 85 ? 10.192 10.806 -3.693 1.00 98.38 85 GLU A C 1
ATOM 672 O O . GLU A 1 85 ? 9.543 10.922 -2.654 1.00 98.38 85 GLU A O 1
ATOM 677 N N . TYR A 1 86 ? 9.607 10.672 -4.884 1.00 97.62 86 TYR A N 1
ATOM 678 C CA . TYR A 1 86 ? 8.153 10.671 -5.036 1.00 97.62 86 TYR A CA 1
ATOM 679 C C . TYR A 1 86 ? 7.485 9.558 -4.207 1.00 97.62 86 TYR A C 1
ATOM 681 O O . TYR A 1 86 ? 6.457 9.761 -3.553 1.00 97.62 86 TYR A O 1
ATOM 689 N N . THR A 1 87 ? 8.116 8.381 -4.136 1.00 98.50 87 THR A N 1
ATOM 690 C CA . THR A 1 87 ? 7.643 7.284 -3.277 1.00 98.50 87 THR A CA 1
ATOM 691 C C . THR A 1 87 ? 7.674 7.664 -1.789 1.00 98.50 87 THR A C 1
ATOM 693 O O . THR A 1 87 ? 6.769 7.289 -1.040 1.00 98.50 87 THR A O 1
ATOM 696 N N . ARG A 1 88 ? 8.681 8.417 -1.324 1.00 98.62 88 ARG A N 1
ATOM 697 C CA . ARG A 1 88 ? 8.758 8.913 0.066 1.00 98.62 88 ARG A CA 1
ATOM 698 C C . ARG A 1 88 ? 7.673 9.927 0.378 1.00 98.62 88 ARG A C 1
ATOM 700 O O . ARG A 1 88 ? 7.069 9.829 1.447 1.00 98.62 88 ARG A O 1
ATOM 707 N N . GLU A 1 89 ? 7.398 10.844 -0.541 1.00 98.44 89 GLU A N 1
ATOM 708 C CA . GLU A 1 89 ? 6.313 11.815 -0.393 1.00 98.44 89 GLU A CA 1
ATOM 709 C C . GLU A 1 89 ? 4.969 11.100 -0.226 1.00 98.44 89 GLU A C 1
ATOM 711 O O . GLU A 1 89 ? 4.245 11.328 0.745 1.00 98.44 89 GLU A O 1
ATOM 716 N N . LEU A 1 90 ? 4.668 10.140 -1.104 1.00 98.56 90 LEU A N 1
ATOM 717 C CA . LEU A 1 90 ? 3.436 9.360 -1.005 1.00 98.56 90 LEU A CA 1
ATOM 718 C C . LEU A 1 90 ? 3.411 8.431 0.215 1.00 98.56 90 LEU A C 1
ATOM 720 O O . LEU A 1 90 ? 2.350 8.232 0.809 1.00 98.56 90 LEU A O 1
ATOM 724 N N . LYS A 1 91 ? 4.557 7.905 0.666 1.00 98.62 91 LYS A N 1
ATOM 725 C CA . LYS A 1 91 ? 4.634 7.163 1.934 1.00 98.62 91 LYS A CA 1
ATOM 726 C C . LYS A 1 91 ? 4.174 8.041 3.101 1.00 98.62 91 LYS A C 1
ATOM 728 O O . LYS A 1 91 ? 3.406 7.559 3.933 1.00 98.62 91 LYS A O 1
ATOM 733 N N . ALA A 1 92 ? 4.621 9.297 3.163 1.00 98.62 92 ALA A N 1
ATOM 734 C CA . ALA A 1 92 ? 4.210 10.231 4.211 1.00 98.62 92 ALA A CA 1
ATOM 735 C C . ALA A 1 92 ? 2.694 10.489 4.165 1.00 98.62 92 ALA A C 1
ATOM 737 O O . ALA A 1 92 ? 2.023 10.384 5.191 1.00 98.62 92 ALA A O 1
ATOM 738 N N . VAL A 1 93 ? 2.129 10.683 2.966 1.00 98.56 93 VAL A N 1
ATOM 739 C CA . VAL A 1 93 ? 0.670 10.793 2.781 1.00 98.56 93 VAL A CA 1
ATOM 740 C C . VAL A 1 93 ? -0.059 9.552 3.314 1.00 98.56 93 VAL A C 1
ATOM 742 O O . VAL A 1 93 ? -1.054 9.671 4.033 1.00 98.56 93 VAL A O 1
ATOM 745 N N . LEU A 1 94 ? 0.434 8.346 3.014 1.00 98.69 94 LEU A N 1
ATOM 746 C CA . LEU A 1 94 ? -0.182 7.111 3.502 1.00 98.69 94 LEU A CA 1
ATOM 747 C C . LEU A 1 94 ? -0.069 6.956 5.026 1.00 98.69 94 LEU A C 1
ATOM 749 O O . LEU A 1 94 ? -0.976 6.408 5.657 1.00 98.69 94 LEU A O 1
ATOM 753 N N . GLU A 1 95 ? 1.017 7.432 5.636 1.00 98.62 95 GLU A N 1
ATOM 754 C CA . GLU A 1 95 ? 1.165 7.453 7.093 1.00 98.62 95 GLU A CA 1
ATOM 755 C C . GLU A 1 95 ? 0.136 8.366 7.760 1.00 98.62 95 GLU A C 1
ATOM 757 O O . GLU A 1 95 ? -0.489 7.941 8.735 1.00 98.62 95 GLU A O 1
ATOM 762 N N . ASP A 1 96 ? -0.123 9.548 7.207 1.00 98.50 96 ASP A N 1
ATOM 763 C CA . ASP A 1 96 ? -1.143 10.468 7.720 1.00 98.50 96 ASP A CA 1
ATOM 764 C C . ASP A 1 96 ? -2.560 9.891 7.590 1.00 98.50 96 ASP A C 1
ATOM 766 O O . ASP A 1 96 ? -3.368 9.949 8.531 1.00 98.50 96 ASP A O 1
ATOM 770 N N . ILE A 1 97 ? -2.855 9.253 6.451 1.00 98.12 97 ILE A N 1
ATOM 771 C CA . ILE A 1 97 ? -4.111 8.518 6.237 1.00 98.12 97 ILE A CA 1
ATOM 772 C C . ILE A 1 97 ? -4.247 7.401 7.278 1.00 98.12 97 ILE A C 1
ATOM 774 O O . ILE A 1 97 ? -5.297 7.265 7.916 1.00 98.12 97 ILE A O 1
ATOM 778 N N . ARG A 1 98 ? -3.182 6.620 7.505 1.00 98.06 98 ARG A N 1
ATOM 779 C CA . ARG A 1 98 ? -3.157 5.546 8.505 1.00 98.06 98 ARG A CA 1
ATOM 780 C C . ARG A 1 98 ? -3.402 6.084 9.909 1.00 98.06 98 ARG A C 1
ATOM 782 O O . ARG A 1 98 ? -4.226 5.517 10.620 1.00 98.06 98 ARG A O 1
ATOM 789 N N . LEU A 1 99 ? -2.720 7.152 10.321 1.00 98.25 99 LEU A N 1
ATOM 790 C CA . LEU A 1 99 ? -2.898 7.761 11.643 1.00 98.25 99 LEU A CA 1
ATOM 791 C C . LEU A 1 99 ? -4.350 8.209 11.843 1.00 98.25 99 LEU A C 1
ATOM 793 O O . LEU A 1 99 ? -4.972 7.866 12.849 1.00 98.25 99 LEU A O 1
ATOM 797 N N . SER A 1 100 ? -4.928 8.866 10.838 1.00 97.50 100 SER A N 1
ATOM 798 C CA . SER A 1 100 ? -6.337 9.272 10.840 1.00 97.50 100 SER A CA 1
ATOM 799 C C . SER A 1 100 ? -7.296 8.080 10.942 1.00 97.50 100 SER A C 1
ATOM 801 O O . SER A 1 100 ? -8.310 8.148 11.641 1.00 97.50 100 SER A O 1
ATOM 803 N N . ALA A 1 101 ? -6.983 6.968 10.272 1.00 96.38 101 ALA A N 1
ATOM 804 C CA . ALA A 1 101 ? -7.758 5.734 10.356 1.00 96.38 101 ALA A CA 1
ATOM 805 C C . ALA A 1 101 ? -7.631 5.062 11.733 1.00 96.38 101 ALA A C 1
ATOM 807 O O . ALA A 1 101 ? -8.633 4.600 12.270 1.00 96.38 101 ALA A O 1
ATOM 808 N N . VAL A 1 102 ? -6.441 5.054 12.343 1.00 97.81 102 VAL A N 1
ATOM 809 C CA . VAL A 1 102 ? -6.203 4.493 13.687 1.00 97.81 102 VAL A CA 1
ATOM 810 C C . VAL A 1 102 ? -7.002 5.237 14.757 1.00 97.81 102 VAL A C 1
ATOM 812 O O . VAL A 1 102 ? -7.537 4.597 15.658 1.00 97.81 102 VAL A O 1
ATOM 815 N N . LEU A 1 103 ? -7.149 6.562 14.641 1.00 97.38 103 LEU A N 1
ATOM 816 C CA . LEU A 1 103 ? -7.988 7.345 15.559 1.00 97.38 103 LEU A CA 1
ATOM 817 C C . LEU A 1 103 ? -9.464 6.913 15.523 1.00 97.38 103 LEU A C 1
ATOM 819 O O . LEU A 1 103 ? -10.142 6.959 16.546 1.00 97.38 103 LEU A O 1
ATOM 823 N N . LYS A 1 104 ? -9.957 6.477 14.358 1.00 96.50 104 LYS A N 1
ATOM 824 C CA . LYS A 1 104 ? -11.336 5.992 14.170 1.00 96.50 104 LYS A CA 1
ATOM 825 C C . LYS A 1 104 ? -11.477 4.503 14.501 1.00 96.50 104 LYS A C 1
ATOM 827 O O . LYS A 1 104 ? -12.504 4.079 15.019 1.00 96.50 104 LYS A O 1
ATOM 832 N N . GLU A 1 105 ? -10.448 3.712 14.209 1.00 96.19 105 GLU A N 1
ATOM 833 C CA . GLU A 1 105 ? -10.406 2.262 14.395 1.00 96.19 105 GLU A CA 1
ATOM 834 C C . GLU A 1 105 ? -9.099 1.831 15.099 1.00 96.19 105 GLU A C 1
ATOM 836 O O . GLU A 1 105 ? -8.157 1.377 14.441 1.00 96.19 105 GLU A O 1
ATOM 841 N N . PRO A 1 106 ? -9.028 1.885 16.447 1.00 96.62 106 PRO A N 1
ATOM 842 C CA . PRO A 1 106 ? -7.789 1.644 17.203 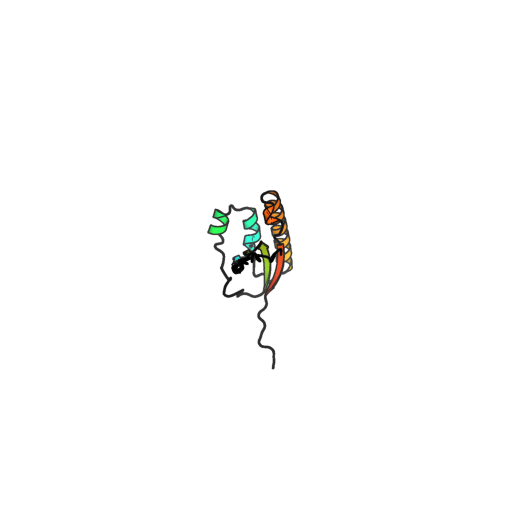1.00 96.62 106 PRO A CA 1
ATOM 843 C C . PRO A 1 106 ? -7.132 0.274 16.986 1.00 96.62 106 PRO A C 1
ATOM 845 O O . PRO A 1 106 ? -5.923 0.122 17.171 1.00 96.62 106 PRO A O 1
ATOM 848 N N . LYS A 1 107 ? -7.901 -0.730 16.546 1.00 96.31 107 LYS A N 1
ATOM 849 C CA . LYS A 1 107 ? -7.378 -2.054 16.162 1.00 96.31 107 LYS A CA 1
ATOM 850 C C . LYS A 1 107 ? -6.318 -1.976 15.054 1.00 96.31 107 LYS A C 1
ATOM 852 O O . LYS A 1 107 ? -5.459 -2.845 14.981 1.00 96.31 107 LYS A O 1
ATOM 857 N N . LEU A 1 108 ? -6.342 -0.923 14.230 1.00 95.94 108 LEU A N 1
ATOM 858 C CA . LEU A 1 108 ? -5.372 -0.687 13.161 1.00 95.94 108 LEU A CA 1
ATOM 859 C C . LEU A 1 108 ? -4.013 -0.197 13.681 1.00 95.94 108 LEU A C 1
ATOM 861 O O . LEU A 1 108 ? -3.089 -0.041 12.889 1.00 95.94 108 LEU A O 1
ATOM 865 N N . SER A 1 109 ? -3.858 0.071 14.980 1.00 97.06 109 SER A N 1
ATOM 866 C CA . SER A 1 109 ? -2.634 0.645 15.568 1.00 97.06 109 SER A CA 1
ATOM 867 C C . SER A 1 109 ? -1.363 -0.164 15.285 1.00 97.06 109 SER A C 1
ATOM 869 O O . SER A 1 109 ? -0.287 0.417 15.164 1.00 97.06 109 SER A O 1
ATOM 871 N N . THR A 1 110 ? -1.490 -1.480 15.100 1.00 97.19 110 THR A N 1
ATOM 872 C CA . THR A 1 110 ? -0.385 -2.393 14.758 1.00 97.19 110 THR A CA 1
ATOM 873 C C . THR A 1 110 ? -0.009 -2.389 13.275 1.00 97.19 110 THR A C 1
ATOM 875 O O . THR A 1 110 ? 0.933 -3.079 12.882 1.00 97.19 110 THR A O 1
ATOM 878 N N . SER A 1 111 ? -0.745 -1.652 12.438 1.00 98.12 1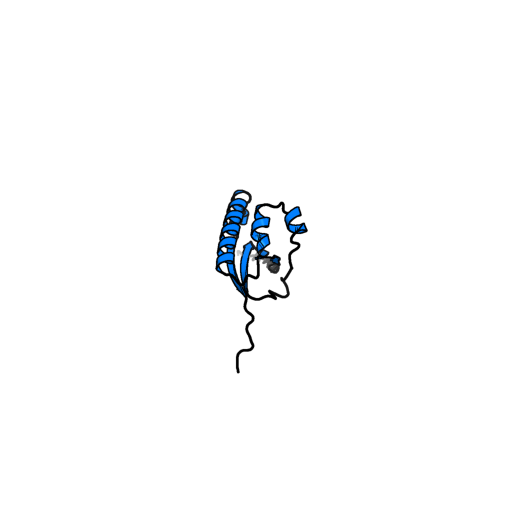11 SER A N 1
ATOM 879 C CA . SER A 1 111 ? -0.429 -1.517 11.017 1.00 98.12 111 SER A CA 1
ATOM 880 C C . SER A 1 111 ? 0.865 -0.737 10.787 1.00 98.12 111 SER A C 1
ATOM 882 O O . SER A 1 111 ? 1.193 0.180 11.542 1.00 98.12 111 SER A O 1
ATOM 884 N N . LYS A 1 112 ? 1.586 -1.088 9.722 1.00 98.12 112 LYS A N 1
ATOM 885 C CA . LYS A 1 112 ? 2.869 -0.483 9.339 1.00 98.12 112 LYS A CA 1
ATOM 886 C C . LYS A 1 112 ? 2.822 0.027 7.904 1.00 98.12 112 LYS A C 1
ATOM 888 O O . LYS A 1 112 ? 2.093 -0.534 7.089 1.00 98.12 112 LYS A O 1
ATOM 893 N N . VAL A 1 113 ? 3.611 1.062 7.622 1.00 98.62 113 VAL A N 1
ATOM 894 C CA . VAL A 1 113 ? 3.832 1.627 6.285 1.00 98.62 113 VAL A CA 1
ATOM 895 C C . VAL A 1 113 ? 5.338 1.714 6.055 1.00 98.62 113 VAL A C 1
ATOM 897 O O . VAL A 1 113 ? 6.053 2.333 6.839 1.00 98.62 113 VAL A O 1
ATOM 900 N N . GLU A 1 114 ? 5.833 1.072 5.005 1.00 98.62 114 GLU A N 1
ATOM 901 C CA . GLU A 1 114 ? 7.266 0.932 4.722 1.00 98.62 114 GLU A CA 1
ATOM 902 C C . GLU A 1 114 ? 7.534 1.148 3.230 1.00 98.62 114 GLU A C 1
ATOM 904 O O . G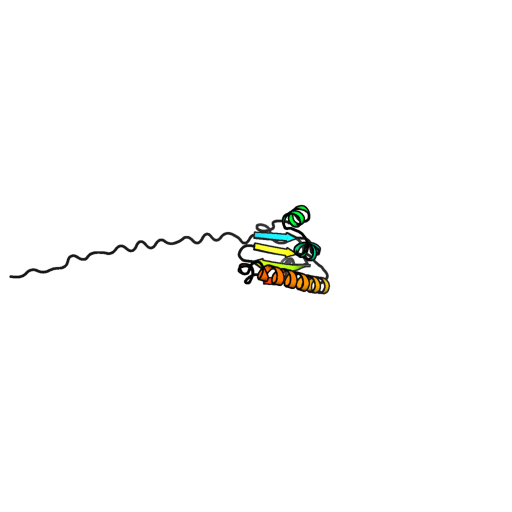LU A 1 114 ? 6.661 0.886 2.411 1.00 98.62 114 GLU A O 1
ATOM 909 N N . ILE A 1 115 ? 8.738 1.592 2.864 1.00 98.44 115 ILE A N 1
ATOM 910 C CA . ILE A 1 115 ? 9.201 1.542 1.469 1.00 98.44 115 ILE A CA 1
ATOM 911 C C 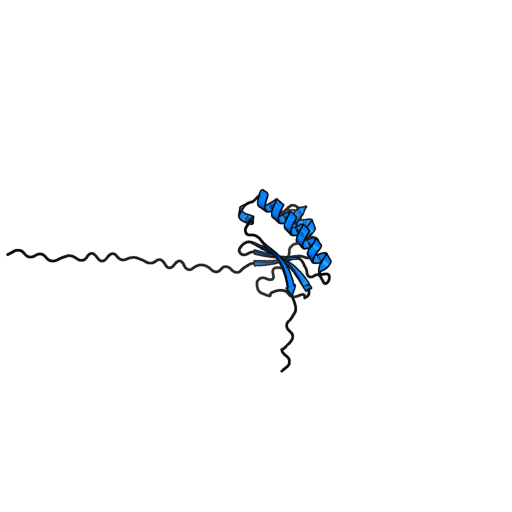. ILE A 1 115 ? 10.022 0.277 1.281 1.00 98.44 115 ILE A C 1
ATOM 913 O O . ILE A 1 115 ? 10.871 -0.043 2.114 1.00 98.44 115 ILE A O 1
ATOM 917 N N . VAL A 1 116 ? 9.778 -0.425 0.181 1.00 97.75 116 VAL A N 1
ATOM 918 C CA . VAL A 1 116 ? 10.538 -1.609 -0.215 1.00 97.75 116 VAL A CA 1
ATOM 919 C C . VAL A 1 116 ? 10.939 -1.504 -1.679 1.00 97.75 116 VAL A C 1
ATOM 921 O O . VAL A 1 116 ? 10.185 -0.970 -2.489 1.00 97.75 116 VAL A O 1
ATOM 924 N N . LYS A 1 117 ? 12.126 -2.014 -2.010 1.00 97.12 117 LYS A N 1
ATOM 925 C CA . LYS A 1 117 ? 12.563 -2.196 -3.394 1.00 97.12 117 LYS A CA 1
ATOM 926 C C . LYS A 1 117 ? 12.311 -3.640 -3.797 1.00 97.12 117 LYS A C 1
ATOM 928 O O . LYS A 1 117 ? 12.670 -4.542 -3.040 1.00 97.12 117 LYS A O 1
ATOM 933 N N . PHE A 1 118 ? 11.702 -3.850 -4.954 1.00 95.50 118 PHE A N 1
ATOM 934 C CA . PHE A 1 118 ? 11.637 -5.156 -5.592 1.00 95.50 118 PHE A CA 1
ATOM 935 C C . PHE A 1 118 ? 12.553 -5.159 -6.814 1.00 95.50 118 PHE A C 1
ATOM 937 O O . PHE A 1 118 ? 12.478 -4.259 -7.649 1.00 95.50 118 PHE A O 1
ATOM 944 N N . GLU A 1 119 ? 13.420 -6.161 -6.877 1.00 93.50 119 GLU A N 1
ATOM 945 C CA . GLU A 1 119 ? 14.370 -6.409 -7.960 1.00 93.50 119 GLU A CA 1
ATOM 946 C C . GLU A 1 119 ? 14.370 -7.917 -8.225 1.00 93.50 119 GLU A C 1
ATOM 948 O O . GLU A 1 119 ? 14.354 -8.719 -7.282 1.00 93.50 119 GLU A O 1
ATOM 953 N N . PHE A 1 120 ? 14.387 -8.317 -9.492 1.00 87.00 120 PHE A N 1
ATOM 954 C CA . PHE A 1 120 ? 14.615 -9.697 -9.871 1.00 87.00 120 PHE A CA 1
ATOM 955 C C . PHE A 1 120 ? 16.074 -10.042 -9.589 1.00 87.00 120 PHE A C 1
ATOM 957 O O . PHE A 1 120 ? 17.005 -9.382 -10.049 1.00 87.00 120 PHE A O 1
ATOM 964 N N . SER A 1 121 ? 16.292 -11.121 -8.841 1.00 74.38 121 SER A N 1
ATOM 965 C CA . SER A 1 121 ? 17.624 -11.714 -8.784 1.00 74.38 121 SER A CA 1
ATOM 966 C C . SER A 1 121 ? 17.876 -12.404 -10.122 1.00 74.38 121 SER A C 1
ATOM 968 O O . SER A 1 121 ? 17.202 -13.373 -10.469 1.00 74.38 121 SER A O 1
ATOM 970 N N . GLY A 1 122 ? 18.828 -11.882 -10.899 1.00 69.38 122 GLY A N 1
ATOM 971 C CA . GLY A 1 122 ? 19.364 -12.608 -12.048 1.00 69.38 122 GLY A CA 1
ATOM 972 C C . GLY A 1 122 ? 19.989 -13.941 -11.607 1.00 69.38 122 GLY A C 1
ATOM 973 O O . GLY A 1 122 ? 20.264 -14.124 -10.415 1.00 69.38 122 GLY A O 1
ATOM 974 N N . PRO A 1 123 ? 20.221 -14.891 -12.532 1.00 62.75 123 PRO A N 1
ATOM 975 C CA . PRO A 1 123 ? 20.985 -16.087 -12.202 1.00 62.75 123 PRO A CA 1
ATOM 976 C C . PRO A 1 123 ? 22.340 -15.656 -11.632 1.00 62.75 123 PRO A C 1
ATOM 978 O O . PRO A 1 123 ? 23.015 -14.813 -12.221 1.00 62.75 123 PRO A O 1
ATOM 981 N N . ALA A 1 124 ? 22.702 -16.198 -10.465 1.00 59.94 124 ALA A N 1
ATOM 982 C CA . ALA A 1 124 ? 24.041 -16.029 -9.920 1.00 59.94 124 ALA A CA 1
ATOM 983 C C . ALA A 1 124 ? 25.045 -16.449 -11.003 1.00 59.94 124 ALA A C 1
ATOM 985 O O . ALA A 1 124 ? 24.943 -17.565 -11.518 1.00 59.94 124 ALA A O 1
ATOM 986 N N . ASP A 1 125 ? 25.939 -15.534 -11.382 1.00 58.59 125 ASP A N 1
ATOM 987 C CA . ASP A 1 125 ? 27.024 -15.825 -12.320 1.00 58.59 125 ASP A CA 1
ATOM 988 C C . ASP A 1 125 ? 27.816 -17.033 -11.767 1.00 58.59 125 ASP A C 1
ATOM 990 O O . ASP A 1 125 ? 28.117 -17.035 -10.566 1.00 58.59 125 ASP A O 1
ATOM 994 N N . PRO A 1 126 ? 28.060 -18.085 -12.573 1.00 64.38 126 PRO A N 1
ATOM 995 C CA . PRO A 1 126 ? 28.677 -19.331 -12.115 1.00 64.38 126 PRO A CA 1
ATOM 996 C C . PRO A 1 126 ? 30.129 -19.178 -11.645 1.00 64.38 126 PRO A C 1
ATOM 998 O O . PRO A 1 126 ? 30.862 -18.319 -12.187 1.00 64.38 126 PRO A O 1
#

Sequence (126 aa):
MLRNLLSVLTLGTIVSAAWAQVTPTKVIVYPLEAVIDSGTMTKSQFKKRYPGIDVTDFGLTDEGWYIRYSHHKLVYMFGPSDDLEYTRELKAVLEDIRLSAVLKEPKLSTSKVEIVKFEFSGPADP

Secondary structure (DSSP, 8-state):
----------------------PPPEEEEE-TTHHHHHHHS-HHHHHHH---EE-TTT---S-EEEEEEEETTEEEEEEEES-HHHHHHHHHHHHHHHHHHHHH-GGGGG-EEEEEEE---PPPP-